Protein AF-A0A7X1FDP1-F1 (afdb_monomer_lite)

Secondary structure (DSSP, 8-state):
---HHHHHHHHT--TT--TTHHHHHHHHHHHHHHHHHHHT-EEE---PPTT--TTTTT-HHHHHTTSPTT--TTEEE--HHHHHHHHHHHHHHHH--S---TTTSTT------SHHHHHGGG-----

pLDDT: mean 89.75, std 10.37, range [52.12, 97.31]

Structure (mmCIF, N/CA/C/O backbone):
data_AF-A0A7X1FDP1-F1
#
_entry.id   AF-A0A7X1FDP1-F1
#
loop_
_atom_site.group_PDB
_atom_site.id
_atom_site.type_symbol
_atom_site.label_atom_id
_atom_site.label_alt_id
_atom_site.label_comp_id
_atom_site.label_asym_id
_atom_site.label_entity_id
_atom_site.label_seq_id
_atom_site.pdbx_PDB_ins_code
_atom_site.Cartn_x
_atom_site.Cartn_y
_atom_site.Cartn_z
_atom_site.occupancy
_atom_site.B_iso_or_equiv
_atom_site.auth_seq_id
_atom_site.auth_comp_id
_atom_site.auth_asym_id
_atom_site.auth_atom_id
_atom_site.pdbx_PDB_model_num
ATOM 1 N N . MET A 1 1 ? -4.110 -4.099 -6.203 1.00 85.19 1 MET A N 1
ATOM 2 C CA . MET A 1 1 ? -4.872 -3.435 -5.130 1.00 85.19 1 MET A CA 1
ATOM 3 C C . MET A 1 1 ? -4.947 -4.391 -3.953 1.00 85.19 1 MET A C 1
ATOM 5 O O . MET A 1 1 ? -5.072 -5.583 -4.207 1.00 85.19 1 MET A O 1
ATOM 9 N N . LEU A 1 2 ? -4.844 -3.893 -2.716 1.00 92.06 2 LEU A N 1
ATOM 10 C CA . LEU A 1 2 ? -4.948 -4.728 -1.513 1.00 92.06 2 LEU A CA 1
ATOM 11 C C . LEU A 1 2 ? -6.289 -5.474 -1.472 1.00 92.06 2 LEU A C 1
ATOM 13 O O . LEU A 1 2 ? -7.331 -4.898 -1.799 1.00 92.06 2 LEU A O 1
ATOM 17 N N . THR A 1 3 ? -6.249 -6.739 -1.070 1.00 94.88 3 THR A N 1
ATOM 18 C CA . THR A 1 3 ? -7.438 -7.582 -0.882 1.00 94.88 3 THR A CA 1
ATOM 19 C C . THR A 1 3 ? -8.032 -7.394 0.516 1.00 94.88 3 THR A C 1
ATOM 21 O O . THR A 1 3 ? -7.352 -6.933 1.435 1.00 94.88 3 THR A O 1
ATOM 24 N N . LEU A 1 4 ? -9.307 -7.763 0.691 1.00 95.69 4 LEU A N 1
ATOM 25 C CA . LEU A 1 4 ? -9.949 -7.755 2.012 1.00 95.69 4 LEU A CA 1
ATOM 26 C C . LEU A 1 4 ? -9.230 -8.680 2.992 1.00 95.69 4 LEU A C 1
ATOM 28 O O . LEU A 1 4 ? -8.998 -8.282 4.124 1.00 95.69 4 LEU A O 1
ATOM 32 N N . GLU A 1 5 ? -8.825 -9.864 2.539 1.00 96.19 5 GLU A N 1
ATOM 33 C CA . GLU A 1 5 ? -8.087 -10.842 3.344 1.00 96.19 5 GLU A CA 1
ATOM 34 C C . GLU A 1 5 ? -6.790 -10.242 3.899 1.00 96.19 5 GLU A C 1
ATOM 36 O O . GLU A 1 5 ? -6.547 -10.307 5.100 1.00 96.19 5 GLU A O 1
ATOM 41 N N . GLN A 1 6 ? -6.000 -9.573 3.051 1.00 95.81 6 GLN A N 1
ATOM 42 C CA . GLN A 1 6 ? -4.768 -8.899 3.475 1.00 95.81 6 GLN A CA 1
ATOM 43 C C . GLN A 1 6 ? -5.037 -7.794 4.500 1.00 95.81 6 GLN A C 1
ATOM 45 O O . GLN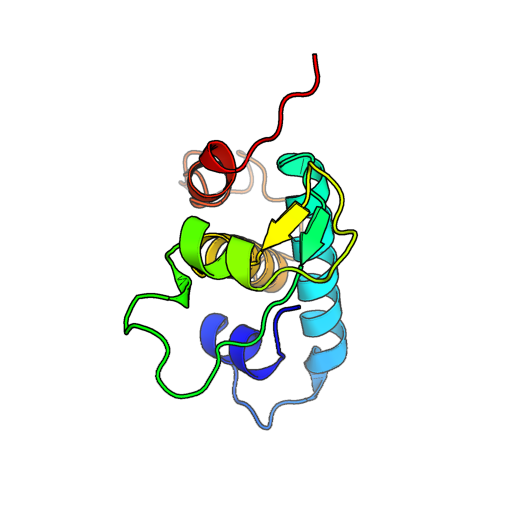 A 1 6 ? -4.318 -7.679 5.492 1.00 95.81 6 GLN A O 1
ATOM 50 N N . ILE A 1 7 ? -6.067 -6.976 4.267 1.00 96.75 7 ILE A N 1
ATOM 51 C CA . ILE A 1 7 ? -6.415 -5.870 5.163 1.00 96.75 7 ILE A CA 1
ATOM 52 C C . ILE A 1 7 ? -6.907 -6.403 6.513 1.00 96.75 7 ILE A C 1
ATOM 54 O O . ILE A 1 7 ? -6.421 -5.959 7.550 1.00 96.75 7 ILE A O 1
ATOM 58 N N . LYS A 1 8 ? -7.834 -7.367 6.513 1.00 97.06 8 LYS A N 1
ATOM 59 C CA . LYS A 1 8 ? -8.385 -7.974 7.732 1.00 97.06 8 LYS A CA 1
ATOM 60 C C . LYS A 1 8 ? -7.305 -8.674 8.543 1.00 97.06 8 LYS A C 1
ATOM 62 O O . LYS A 1 8 ? -7.185 -8.405 9.734 1.00 97.06 8 LYS A O 1
ATOM 67 N N . ALA A 1 9 ? -6.457 -9.471 7.892 1.00 96.69 9 ALA A N 1
ATOM 68 C CA . ALA A 1 9 ? -5.331 -10.124 8.550 1.00 96.69 9 ALA A CA 1
ATOM 69 C C . ALA A 1 9 ? -4.393 -9.106 9.222 1.00 96.69 9 ALA A C 1
ATOM 71 O O . ALA A 1 9 ? -3.986 -9.303 10.365 1.00 96.69 9 ALA A O 1
ATOM 72 N N . HIS A 1 10 ? -4.090 -7.986 8.554 1.00 95.94 10 HIS A N 1
ATOM 73 C CA . HIS A 1 10 ? -3.230 -6.940 9.113 1.00 95.94 10 HIS A CA 1
ATOM 74 C C . HIS A 1 10 ? -3.890 -6.159 10.262 1.00 95.94 10 HIS A C 1
ATOM 76 O O . HIS A 1 10 ? -3.226 -5.798 11.234 1.00 95.94 10 HIS A O 1
ATOM 82 N N . CYS A 1 11 ? -5.198 -5.911 10.173 1.00 94.69 11 CYS A N 1
ATOM 83 C CA . CYS A 1 11 ? -5.972 -5.242 11.219 1.00 94.69 11 CYS A CA 1
ATOM 84 C C . CYS A 1 11 ? -6.382 -6.173 12.373 1.00 94.69 11 CYS A C 1
ATOM 86 O O . CYS A 1 11 ? -6.912 -5.673 13.363 1.00 94.69 11 CYS A O 1
ATOM 88 N N . HIS A 1 12 ? -6.096 -7.477 12.274 1.00 95.00 12 HIS A N 1
ATOM 89 C CA . HIS A 1 12 ? -6.518 -8.509 13.225 1.00 95.00 12 HIS A CA 1
ATOM 90 C C . HIS A 1 12 ? -8.050 -8.620 13.345 1.00 95.00 12 HIS A C 1
ATOM 92 O O . HIS A 1 12 ? -8.600 -8.620 14.443 1.00 95.00 12 HIS A O 1
ATOM 98 N N . LEU A 1 13 ? -8.724 -8.664 12.193 1.00 94.69 13 LEU A N 1
ATOM 99 C CA . LEU A 1 13 ? -10.170 -8.855 12.056 1.00 94.69 13 LEU A CA 1
ATOM 100 C C . LEU A 1 13 ? -10.473 -10.265 11.536 1.00 94.69 13 LEU A C 1
ATOM 102 O O . LEU A 1 13 ? -9.694 -10.816 10.751 1.00 94.69 13 LEU A O 1
ATOM 106 N N . GLU A 1 14 ? -11.622 -10.814 11.923 1.00 94.81 14 GLU A N 1
ATOM 107 C CA . GLU A 1 14 ? -12.076 -12.127 11.458 1.00 94.81 14 GLU A CA 1
ATOM 108 C C . GLU A 1 14 ? -12.541 -12.071 9.994 1.00 94.81 14 GLU A C 1
ATOM 110 O O . GLU A 1 14 ? -13.096 -11.076 9.520 1.00 94.81 14 GLU A O 1
ATOM 115 N N . LEU A 1 15 ? -12.293 -13.139 9.229 1.00 92.88 15 LEU A N 1
ATOM 116 C CA . LEU A 1 15 ? -12.558 -13.139 7.783 1.00 92.88 15 LEU A CA 1
ATOM 117 C C . LEU A 1 15 ? -14.054 -13.148 7.441 1.00 92.88 15 LEU A C 1
ATOM 119 O O . LEU A 1 15 ? -14.437 -12.586 6.411 1.00 92.88 15 LEU A O 1
ATOM 123 N N . ASP A 1 16 ? -14.879 -13.757 8.291 1.00 93.56 16 ASP A N 1
ATOM 124 C CA . ASP A 1 16 ? -16.334 -13.862 8.152 1.00 93.56 16 ASP A CA 1
ATOM 125 C C . ASP A 1 16 ? -17.092 -12.605 8.622 1.00 93.56 16 ASP A C 1
ATOM 127 O O . ASP A 1 16 ? -18.271 -12.443 8.299 1.00 93.56 16 ASP A O 1
ATOM 131 N N . GLU A 1 17 ? -16.422 -11.668 9.299 1.00 93.38 17 GLU A N 1
ATOM 132 C CA . GLU A 1 17 ? -16.983 -10.366 9.670 1.00 93.38 17 GLU A CA 1
ATOM 133 C C . GLU A 1 17 ? -17.096 -9.457 8.438 1.00 93.38 17 GLU A C 1
ATOM 135 O O . GLU A 1 17 ? -16.090 -9.016 7.892 1.00 93.38 17 GLU A O 1
ATOM 140 N N . THR A 1 18 ? -18.311 -9.158 7.974 1.00 95.12 18 THR A N 1
ATOM 141 C CA . THR A 1 18 ? -18.530 -8.440 6.695 1.00 95.12 18 THR A CA 1
ATOM 142 C C . THR A 1 18 ? -19.038 -7.005 6.847 1.00 95.12 18 THR A C 1
ATOM 144 O O . THR A 1 18 ? -19.139 -6.275 5.857 1.00 95.12 18 THR A O 1
ATOM 147 N N . GLU A 1 19 ? -19.334 -6.563 8.072 1.00 95.19 19 GLU A N 1
ATOM 148 C CA . GLU A 1 19 ? -19.973 -5.266 8.342 1.00 95.19 19 GLU A CA 1
ATOM 149 C C . GLU A 1 19 ? -19.138 -4.080 7.834 1.00 95.19 19 GLU A C 1
ATOM 151 O O . GLU A 1 19 ? -19.668 -3.123 7.262 1.00 95.19 19 GLU A O 1
ATOM 156 N N . GLU A 1 20 ? -17.813 -4.168 7.973 1.00 94.44 20 GLU A N 1
ATOM 157 C CA . GLU A 1 20 ? -16.885 -3.101 7.600 1.00 94.44 20 GLU A CA 1
ATOM 158 C C . GLU A 1 20 ? -16.206 -3.299 6.231 1.00 94.44 20 GLU A C 1
ATOM 160 O O . GLU A 1 20 ? -15.410 -2.453 5.815 1.00 94.44 20 GLU A O 1
ATOM 165 N N . ASP A 1 21 ? -16.534 -4.344 5.464 1.00 96.50 21 ASP A N 1
ATOM 166 C CA . ASP A 1 21 ? -15.838 -4.683 4.206 1.00 96.50 21 ASP A CA 1
ATOM 167 C C . ASP A 1 21 ? -15.780 -3.511 3.220 1.00 96.50 21 ASP A C 1
ATOM 169 O O . ASP A 1 21 ? -14.746 -3.195 2.618 1.00 96.50 21 ASP A O 1
ATOM 173 N N . ARG A 1 22 ? -16.905 -2.804 3.069 1.00 96.56 22 ARG A N 1
ATOM 174 C CA . ARG A 1 22 ? -16.997 -1.649 2.169 1.00 96.56 22 ARG A CA 1
ATOM 175 C C . ARG A 1 22 ? -16.057 -0.520 2.591 1.00 96.56 22 ARG A C 1
ATOM 177 O O . ARG A 1 22 ? -15.495 0.162 1.726 1.00 96.56 22 ARG A O 1
ATOM 184 N N . LEU A 1 23 ? -15.917 -0.313 3.896 1.00 95.62 23 LEU A N 1
ATOM 185 C CA . LEU A 1 23 ? -15.056 0.699 4.488 1.00 95.62 23 LEU A CA 1
ATOM 186 C C . LEU A 1 23 ? -13.581 0.302 4.352 1.00 95.62 23 LEU A C 1
ATOM 188 O O . LEU A 1 23 ? -12.783 1.118 3.894 1.00 95.62 23 LEU A O 1
ATOM 192 N N . LEU A 1 24 ? -13.225 -0.946 4.662 1.00 96.62 24 LEU A N 1
ATOM 193 C CA . LEU A 1 24 ? -11.860 -1.462 4.515 1.00 96.62 24 LEU A CA 1
ATOM 194 C C . LEU A 1 24 ? -11.372 -1.344 3.066 1.00 96.62 24 LEU A C 1
ATOM 196 O O . LEU A 1 24 ? -10.283 -0.830 2.806 1.00 96.62 24 LEU A O 1
ATOM 200 N N . LEU A 1 25 ? -12.221 -1.69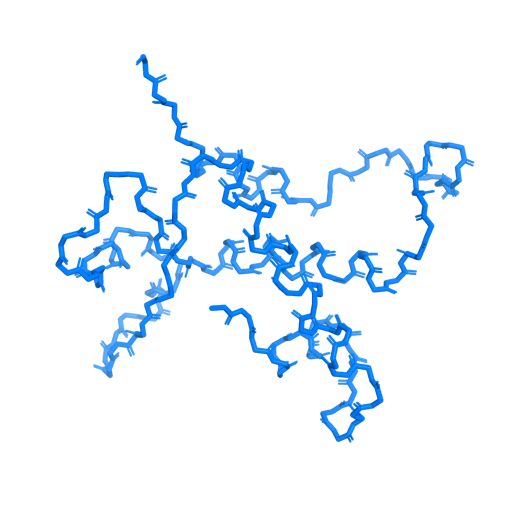5 2.095 1.00 96.62 25 LEU A N 1
ATOM 201 C CA . LEU A 1 25 ? -11.932 -1.483 0.675 1.00 96.62 25 LEU A CA 1
ATOM 202 C C . LEU A 1 25 ? -11.779 0.002 0.314 1.00 96.62 25 LEU A C 1
ATOM 204 O O . LEU A 1 25 ? -11.005 0.346 -0.582 1.00 96.62 25 LEU A O 1
ATOM 208 N N . ALA A 1 26 ? -12.523 0.899 0.968 1.00 97.31 26 ALA A N 1
ATOM 209 C CA . ALA A 1 26 ? -12.373 2.336 0.760 1.00 97.31 26 ALA A CA 1
ATOM 210 C C . ALA A 1 26 ? -11.026 2.844 1.288 1.00 97.31 26 ALA A C 1
ATOM 212 O O . ALA A 1 26 ? -10.363 3.595 0.571 1.00 97.31 26 ALA A O 1
ATOM 213 N N . TYR A 1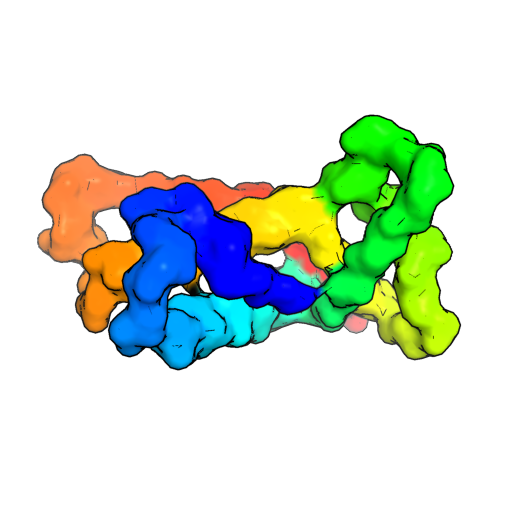 27 ? -10.586 2.381 2.461 1.00 96.94 27 TYR A N 1
ATOM 214 C CA . TYR A 1 27 ? -9.249 2.674 2.971 1.00 96.94 27 TYR A CA 1
ATOM 215 C C . TYR A 1 27 ? -8.157 2.118 2.060 1.00 96.94 27 TYR A C 1
ATOM 217 O O . TYR A 1 27 ? -7.233 2.853 1.727 1.00 96.94 27 TYR A O 1
ATOM 225 N N . GLY A 1 28 ? -8.292 0.886 1.560 1.00 96.81 28 GLY A N 1
ATOM 226 C CA . GLY A 1 28 ? -7.343 0.321 0.595 1.00 96.81 28 GLY A CA 1
ATOM 227 C C . GLY A 1 28 ? -7.208 1.176 -0.674 1.00 96.81 28 GLY A C 1
ATOM 228 O O . GLY A 1 28 ? -6.098 1.453 -1.129 1.00 96.81 28 GLY A O 1
ATOM 229 N N . ARG A 1 29 ? -8.327 1.681 -1.216 1.00 96.94 29 ARG A N 1
ATOM 230 C CA . ARG A 1 29 ? -8.316 2.619 -2.358 1.00 96.94 29 ARG A CA 1
ATOM 231 C C . ARG A 1 29 ? -7.705 3.977 -2.011 1.00 96.94 29 ARG A C 1
ATOM 233 O O . ARG A 1 29 ? -7.031 4.568 -2.852 1.00 96.94 29 ARG A O 1
ATOM 240 N N . ALA A 1 30 ? -7.962 4.495 -0.813 1.00 96.50 30 ALA A N 1
ATOM 241 C CA . ALA A 1 30 ? -7.380 5.754 -0.356 1.00 96.50 30 ALA A CA 1
ATOM 242 C C . ALA A 1 30 ? -5.859 5.632 -0.176 1.00 96.50 30 ALA A C 1
ATOM 244 O O . ALA A 1 30 ? -5.126 6.504 -0.636 1.00 96.50 30 ALA A O 1
ATOM 245 N N . ALA A 1 31 ? -5.389 4.523 0.402 1.00 96.62 31 ALA A N 1
ATOM 246 C CA . ALA A 1 31 ? -3.972 4.233 0.596 1.00 96.62 31 ALA A CA 1
ATOM 247 C C . ALA A 1 31 ? -3.247 4.145 -0.749 1.00 96.62 31 ALA A C 1
ATOM 249 O O . ALA A 1 31 ? -2.223 4.794 -0.930 1.00 96.62 31 ALA A O 1
ATOM 250 N N . TRP A 1 32 ? -3.836 3.446 -1.723 1.00 96.69 32 TRP A N 1
ATOM 251 C CA . TRP A 1 32 ? -3.313 3.377 -3.089 1.00 96.69 32 TRP A CA 1
ATOM 252 C C . TRP A 1 32 ? -3.085 4.763 -3.702 1.00 96.69 32 TRP A C 1
ATOM 254 O O . TRP A 1 32 ? -1.989 5.074 -4.160 1.00 96.69 32 TRP A O 1
ATOM 264 N N . ARG A 1 33 ? -4.111 5.624 -3.672 1.00 96.38 33 ARG A N 1
ATOM 265 C CA . ARG A 1 33 ? -4.028 6.984 -4.232 1.00 96.38 33 ARG A CA 1
ATOM 266 C C . ARG A 1 33 ? -3.004 7.846 -3.506 1.00 96.38 33 ARG A C 1
ATOM 268 O O . ARG A 1 33 ? -2.327 8.653 -4.143 1.00 96.38 33 ARG A O 1
ATOM 275 N N . LEU A 1 34 ? -2.907 7.693 -2.186 1.00 95.19 34 LEU A N 1
ATOM 276 C CA . LEU A 1 34 ? -1.927 8.414 -1.386 1.00 95.19 34 LEU A CA 1
ATOM 277 C C . LEU A 1 34 ? -0.513 8.017 -1.805 1.00 95.19 34 LEU A C 1
ATOM 279 O O . LEU A 1 34 ? 0.291 8.908 -2.051 1.00 95.19 34 LEU A O 1
ATOM 283 N N . VAL A 1 35 ? -0.236 6.720 -1.959 1.00 95.75 35 VAL A N 1
ATOM 284 C CA . VAL A 1 35 ? 1.069 6.229 -2.422 1.00 95.75 35 VAL A CA 1
ATOM 285 C C . VAL A 1 35 ? 1.402 6.737 -3.824 1.00 95.75 35 VAL A C 1
ATOM 287 O O . VAL A 1 35 ? 2.510 7.224 -4.040 1.00 95.75 35 VAL A O 1
ATOM 290 N N . GLU A 1 36 ? 0.463 6.679 -4.773 1.00 95.56 36 GLU A N 1
ATOM 291 C CA . GLU A 1 36 ? 0.681 7.225 -6.124 1.00 95.56 36 GLU A CA 1
ATOM 292 C C . GLU A 1 36 ? 1.039 8.717 -6.074 1.00 95.56 36 GLU A C 1
ATOM 294 O O . GLU A 1 36 ? 1.986 9.164 -6.719 1.00 95.56 36 GLU A O 1
ATOM 299 N N . THR A 1 37 ? 0.323 9.483 -5.249 1.00 94.50 37 THR A N 1
ATOM 300 C CA . THR A 1 37 ? 0.535 10.930 -5.110 1.00 94.50 37 THR A CA 1
ATOM 301 C C . THR A 1 37 ? 1.850 11.252 -4.398 1.00 94.50 37 THR A C 1
ATOM 303 O O . THR A 1 37 ? 2.565 12.158 -4.816 1.00 94.50 37 THR A O 1
ATOM 306 N N . SER A 1 38 ? 2.192 10.524 -3.332 1.00 93.25 38 SER A N 1
ATOM 307 C CA . SER A 1 38 ? 3.387 10.788 -2.521 1.00 93.25 38 SER A CA 1
ATOM 308 C C . SER A 1 38 ? 4.683 10.370 -3.214 1.00 93.25 38 SER A C 1
ATOM 310 O O . SER A 1 38 ? 5.727 10.979 -2.981 1.00 93.25 38 SER A O 1
ATOM 312 N N . THR A 1 39 ? 4.620 9.349 -4.070 1.00 94.75 39 THR A N 1
ATOM 313 C CA . THR A 1 39 ? 5.769 8.867 -4.846 1.00 94.75 39 THR A CA 1
ATOM 314 C C . THR A 1 39 ? 5.851 9.491 -6.237 1.00 94.75 39 THR A C 1
ATOM 316 O O . THR A 1 39 ? 6.906 9.418 -6.855 1.00 94.75 39 THR A O 1
ATOM 319 N N . GLY A 1 40 ? 4.776 10.089 -6.760 1.00 95.19 40 GLY A N 1
ATOM 320 C CA . GLY A 1 40 ? 4.718 10.554 -8.152 1.00 95.19 40 GLY A CA 1
ATOM 321 C C . GLY A 1 40 ? 4.682 9.411 -9.179 1.00 95.19 40 GLY A C 1
ATOM 322 O O . GLY A 1 40 ? 4.942 9.619 -10.368 1.00 95.19 40 GLY A O 1
ATOM 323 N N . ARG A 1 41 ? 4.383 8.187 -8.732 1.00 95.56 41 ARG A N 1
ATOM 324 C CA . ARG A 1 41 ? 4.382 6.965 -9.542 1.00 95.56 41 ARG A CA 1
ATOM 325 C C . ARG A 1 41 ? 2.964 6.515 -9.877 1.00 95.56 41 ARG A C 1
ATOM 327 O O . ARG A 1 41 ? 2.016 6.784 -9.146 1.00 95.56 41 ARG A O 1
ATOM 334 N N . ARG A 1 42 ? 2.833 5.760 -10.966 1.00 95.69 42 ARG A N 1
ATOM 335 C CA . ARG A 1 42 ? 1.616 5.016 -11.314 1.00 95.69 42 ARG A CA 1
ATOM 336 C C . ARG A 1 42 ? 1.768 3.582 -10.813 1.00 95.69 42 ARG A C 1
ATOM 338 O O . ARG A 1 42 ? 2.665 2.882 -11.282 1.00 95.69 42 ARG A O 1
ATOM 345 N N . LEU A 1 43 ? 0.925 3.141 -9.884 1.00 95.75 43 LEU A N 1
ATOM 346 C CA . LEU A 1 43 ? 1.041 1.796 -9.321 1.00 95.75 43 LEU A CA 1
ATOM 347 C C . LEU A 1 43 ? 0.453 0.737 -10.262 1.00 95.75 43 LEU A C 1
ATOM 349 O O . LEU A 1 43 ? -0.595 0.941 -10.877 1.00 95.75 43 LEU A O 1
ATOM 353 N N . PHE A 1 44 ? 1.098 -0.427 -10.326 1.00 95.62 44 PHE A N 1
ATOM 354 C CA . PHE A 1 44 ? 0.635 -1.583 -11.093 1.00 95.62 44 PHE A CA 1
ATOM 355 C C . PHE A 1 44 ? 0.646 -2.843 -10.237 1.00 95.62 44 PHE A C 1
ATOM 357 O O . PHE A 1 44 ? 1.672 -3.228 -9.680 1.00 95.62 44 PHE A O 1
ATOM 364 N N . GLN A 1 45 ? -0.501 -3.517 -10.156 1.00 92.88 45 GLN A N 1
ATOM 365 C CA .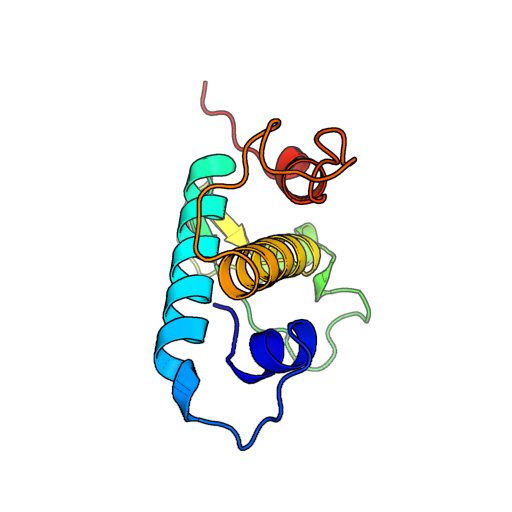 GLN A 1 45 ? -0.546 -4.852 -9.574 1.00 92.88 45 GLN A CA 1
ATOM 366 C C . GLN A 1 45 ? -0.003 -5.847 -10.598 1.00 92.88 45 GLN A C 1
ATOM 368 O O . GLN A 1 45 ? -0.558 -5.959 -11.690 1.00 92.88 45 GLN A O 1
ATOM 373 N N . VAL A 1 46 ? 1.040 -6.579 -10.224 1.00 92.06 46 VAL A N 1
ATOM 374 C CA . VAL A 1 46 ? 1.574 -7.693 -11.011 1.00 92.06 46 VAL A CA 1
ATOM 375 C C . VAL A 1 46 ? 1.256 -9.011 -10.311 1.00 92.06 46 VAL A C 1
ATOM 377 O O . VAL A 1 46 ? 1.114 -9.057 -9.087 1.00 92.06 46 VAL A O 1
ATOM 380 N N . VAL A 1 47 ? 1.087 -10.072 -11.095 1.00 90.50 47 VAL A N 1
ATOM 381 C CA . VAL A 1 47 ? 0.854 -11.429 -10.591 1.00 90.50 47 VAL A CA 1
ATOM 382 C C . VAL A 1 47 ? 2.151 -12.205 -10.748 1.00 90.50 47 VAL A C 1
ATOM 384 O O . VAL A 1 47 ? 2.726 -12.225 -11.836 1.00 90.50 47 VAL A O 1
ATOM 387 N N . LEU A 1 48 ? 2.616 -12.822 -9.664 1.00 90.06 48 LEU A N 1
ATOM 388 C CA . LEU A 1 48 ? 3.813 -13.653 -9.696 1.00 90.06 48 LEU A CA 1
ATOM 389 C C . LEU A 1 48 ? 3.521 -14.958 -10.458 1.00 90.06 48 LEU A C 1
ATOM 391 O O . LEU A 1 48 ? 2.528 -15.621 -10.148 1.00 90.06 48 LEU A O 1
ATOM 395 N N . PRO A 1 49 ? 4.350 -15.335 -11.447 1.00 92.31 49 PRO A N 1
ATOM 396 C CA . PRO A 1 49 ? 4.201 -16.604 -12.145 1.00 92.31 49 PRO A CA 1
ATOM 397 C C . PRO A 1 49 ? 4.597 -17.787 -11.251 1.00 92.31 49 PRO A C 1
ATOM 399 O O . PRO A 1 49 ? 5.349 -17.648 -10.283 1.00 92.31 49 PRO A O 1
ATOM 402 N N . GLU A 1 50 ? 4.122 -18.979 -11.608 1.00 89.94 50 GLU A N 1
ATOM 403 C CA . GLU A 1 50 ? 4.545 -20.218 -10.958 1.00 89.94 50 GLU A CA 1
ATOM 404 C C . GLU A 1 50 ? 6.060 -20.427 -11.148 1.00 89.94 50 GLU A C 1
ATOM 406 O O . GLU A 1 50 ? 6.584 -20.287 -12.254 1.00 89.94 50 GLU A O 1
ATOM 411 N N . GLY A 1 51 ? 6.778 -20.714 -10.059 1.00 90.81 51 GLY A N 1
ATOM 412 C CA . GLY A 1 51 ? 8.242 -20.824 -10.067 1.00 90.81 51 GLY A CA 1
ATOM 413 C C . GLY A 1 51 ? 8.996 -19.495 -9.938 1.00 90.81 51 GLY A C 1
ATOM 414 O O . GLY A 1 51 ? 10.213 -19.473 -10.131 1.00 90.81 51 GLY A O 1
ATOM 415 N N . ALA A 1 52 ? 8.312 -18.394 -9.605 1.00 90.88 52 ALA A N 1
ATOM 416 C CA . ALA A 1 52 ? 8.980 -17.147 -9.246 1.00 90.88 52 ALA A CA 1
ATOM 417 C C . ALA A 1 52 ? 9.981 -17.354 -8.084 1.00 90.88 52 ALA A C 1
ATOM 419 O O . ALA A 1 52 ? 9.748 -18.188 -7.202 1.00 90.88 52 ALA A O 1
ATOM 420 N N . PRO A 1 53 ? 11.094 -16.598 -8.054 1.00 91.44 53 PRO A N 1
ATOM 421 C CA . PRO A 1 53 ? 12.029 -16.618 -6.934 1.00 91.44 53 PRO A CA 1
ATOM 422 C C . PRO A 1 53 ? 11.334 -16.358 -5.592 1.00 91.44 53 PRO A C 1
ATOM 424 O O . PRO A 1 53 ? 10.373 -15.597 -5.524 1.00 91.44 53 PRO A O 1
ATOM 427 N N . VAL A 1 54 ? 11.876 -16.912 -4.504 1.00 88.44 54 VAL A N 1
ATOM 428 C CA . VAL A 1 54 ? 11.308 -16.762 -3.146 1.00 88.44 54 VAL A CA 1
ATOM 429 C C . VAL A 1 54 ? 11.112 -15.291 -2.748 1.00 88.44 54 VAL A C 1
ATOM 431 O O . VAL A 1 54 ? 10.120 -14.965 -2.112 1.00 88.44 54 VAL A O 1
ATOM 434 N N . ASN A 1 55 ? 12.010 -14.398 -3.179 1.00 89.50 55 ASN A N 1
ATOM 435 C CA . ASN A 1 55 ? 11.970 -12.967 -2.850 1.00 89.50 55 ASN A CA 1
ATOM 436 C C . ASN A 1 55 ? 11.390 -12.097 -3.979 1.00 89.50 55 ASN A C 1
ATOM 438 O O . ASN A 1 55 ? 11.597 -10.886 -3.995 1.00 89.50 55 ASN A O 1
ATOM 442 N N . ALA A 1 56 ? 10.693 -12.698 -4.946 1.00 89.50 56 ALA A N 1
ATOM 443 C CA . ALA A 1 56 ? 10.189 -11.982 -6.114 1.00 89.50 56 ALA A CA 1
ATOM 444 C C . ALA A 1 56 ? 9.247 -10.822 -5.757 1.00 89.50 56 ALA A C 1
ATOM 446 O O . ALA A 1 56 ? 9.223 -9.833 -6.479 1.00 89.50 56 ALA A O 1
ATOM 447 N N . GLY A 1 57 ? 8.491 -10.917 -4.657 1.00 86.69 57 GLY A N 1
ATOM 448 C CA . GLY A 1 57 ? 7.586 -9.853 -4.206 1.00 86.69 57 GLY A CA 1
ATOM 449 C C . GLY A 1 57 ? 8.294 -8.605 -3.660 1.00 86.69 57 GLY A C 1
ATOM 450 O O . GLY A 1 57 ? 7.738 -7.507 -3.728 1.00 86.69 57 GLY A O 1
ATOM 451 N N . ALA A 1 58 ? 9.526 -8.745 -3.169 1.00 89.44 58 ALA A N 1
ATOM 452 C CA . ALA A 1 58 ? 10.348 -7.632 -2.691 1.00 89.44 58 ALA A CA 1
ATOM 453 C C . ALA A 1 58 ? 11.297 -7.078 -3.775 1.00 89.44 58 ALA A C 1
ATOM 455 O O . ALA A 1 58 ? 11.770 -5.949 -3.672 1.00 89.44 58 ALA A O 1
ATOM 456 N N . ASP A 1 59 ? 11.579 -7.850 -4.827 1.00 91.69 59 ASP A N 1
ATOM 457 C CA . ASP A 1 59 ? 12.495 -7.456 -5.900 1.00 91.69 59 ASP A CA 1
ATOM 458 C C . ASP A 1 59 ? 11.800 -6.571 -6.952 1.00 91.69 59 ASP A C 1
ATOM 460 O O . ASP A 1 59 ? 11.161 -7.051 -7.892 1.00 91.69 59 ASP A O 1
ATOM 464 N N . GLU A 1 60 ? 11.951 -5.248 -6.823 1.00 90.31 60 GLU A N 1
ATOM 465 C CA . GLU A 1 60 ? 11.395 -4.283 -7.781 1.00 90.31 60 GLU A CA 1
ATOM 466 C C . GLU A 1 60 ? 11.885 -4.527 -9.219 1.00 90.31 60 GLU A C 1
ATOM 468 O O . GLU A 1 60 ? 11.113 -4.361 -10.165 1.00 90.31 60 GLU A O 1
ATOM 473 N N . VAL A 1 61 ? 13.146 -4.928 -9.411 1.00 91.12 61 VAL A N 1
ATOM 474 C CA . VAL A 1 61 ? 13.727 -5.134 -10.748 1.00 91.12 61 VAL A CA 1
ATOM 475 C C . VAL A 1 61 ? 13.050 -6.316 -11.429 1.00 91.12 61 VAL A C 1
ATOM 477 O O . VAL A 1 61 ? 12.649 -6.211 -12.591 1.00 91.12 61 VAL A O 1
ATOM 480 N N . TYR A 1 62 ? 12.862 -7.410 -10.693 1.00 93.12 62 TYR A N 1
ATOM 481 C CA . TYR A 1 62 ? 12.112 -8.562 -11.177 1.00 93.12 62 TYR A CA 1
ATOM 482 C C . TYR A 1 62 ? 10.665 -8.182 -11.521 1.00 93.12 62 TYR A C 1
ATOM 484 O O . TYR A 1 62 ? 10.1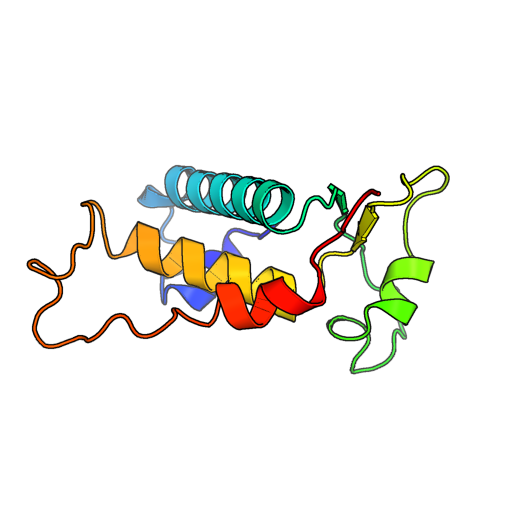95 -8.447 -12.630 1.00 93.12 62 TYR A O 1
ATOM 492 N N . LEU A 1 63 ? 9.970 -7.497 -10.608 1.00 93.56 63 LEU A N 1
ATOM 493 C CA . LEU A 1 63 ? 8.567 -7.118 -10.793 1.00 93.56 63 LEU A CA 1
ATOM 494 C C . LEU A 1 63 ? 8.364 -6.128 -11.946 1.00 93.56 63 LEU A C 1
ATOM 496 O O . LEU A 1 63 ? 7.330 -6.164 -12.615 1.00 93.56 63 LEU A O 1
ATOM 500 N N . ARG A 1 64 ? 9.350 -5.268 -12.229 1.00 92.00 64 ARG A N 1
ATOM 501 C CA . ARG A 1 64 ? 9.332 -4.377 -13.399 1.00 92.00 64 ARG A CA 1
ATOM 502 C C . ARG A 1 64 ? 9.306 -5.152 -14.712 1.00 92.00 64 ARG A C 1
ATOM 504 O O . ARG A 1 64 ? 8.660 -4.701 -15.655 1.00 92.00 64 ARG A O 1
ATOM 511 N N . GLY A 1 65 ? 9.940 -6.322 -14.762 1.00 92.50 65 GLY A N 1
ATOM 512 C CA . GLY A 1 65 ? 9.878 -7.228 -15.911 1.00 92.50 65 GLY A CA 1
ATOM 513 C C . GLY A 1 65 ? 8.483 -7.809 -16.171 1.00 92.50 65 GLY A C 1
ATOM 514 O O . GLY A 1 65 ? 8.225 -8.290 -17.271 1.00 92.50 65 GLY A O 1
ATOM 515 N N . LEU A 1 66 ? 7.577 -7.737 -15.191 1.00 94.00 66 LEU A N 1
ATOM 516 C CA . LEU A 1 66 ? 6.197 -8.227 -15.281 1.00 94.00 66 LEU A CA 1
ATOM 517 C C . LEU A 1 66 ? 5.178 -7.119 -15.594 1.00 94.00 66 LEU A C 1
ATOM 519 O O . LEU A 1 66 ? 3.971 -7.373 -15.602 1.00 94.00 66 LEU A O 1
ATOM 523 N N . LEU A 1 67 ? 5.631 -5.881 -15.819 1.00 94.31 67 LEU A N 1
ATOM 524 C CA . LEU A 1 67 ? 4.743 -4.772 -16.161 1.00 94.31 67 LEU A CA 1
ATOM 525 C C . LEU A 1 67 ? 4.069 -4.990 -17.527 1.00 94.31 67 LEU A C 1
ATOM 527 O O . LEU A 1 67 ? 4.665 -5.573 -18.436 1.00 94.31 67 LEU A O 1
ATOM 531 N N . PRO A 1 68 ? 2.831 -4.494 -17.708 1.00 92.50 68 PRO A N 1
ATOM 532 C CA . PRO A 1 68 ? 2.142 -4.599 -18.986 1.00 92.50 68 PRO A CA 1
ATOM 533 C C . PRO A 1 68 ? 2.879 -3.822 -20.092 1.00 92.50 68 PRO A C 1
ATOM 535 O O . PRO A 1 68 ? 3.498 -2.786 -19.816 1.00 92.50 68 PRO A O 1
ATOM 538 N N . PRO A 1 69 ? 2.778 -4.263 -21.360 1.00 91.75 69 PRO A N 1
ATOM 539 C CA . PRO A 1 69 ? 3.357 -3.526 -22.477 1.00 91.75 69 PRO A CA 1
ATOM 540 C C . PRO A 1 69 ? 2.727 -2.129 -22.567 1.00 91.75 69 PRO A C 1
ATOM 542 O O . PRO A 1 69 ? 1.508 -1.983 -22.498 1.00 91.75 69 PRO A O 1
ATOM 545 N N . GLY A 1 70 ? 3.561 -1.097 -22.714 1.00 91.81 70 GLY A N 1
ATOM 546 C CA . GLY A 1 70 ? 3.110 0.300 -22.747 1.00 91.81 70 GLY A CA 1
ATOM 547 C C . GLY A 1 70 ? 2.903 0.943 -21.371 1.00 91.81 70 GLY A C 1
ATOM 548 O O . GLY A 1 70 ? 2.282 2.003 -21.289 1.00 91.81 70 GLY A O 1
ATOM 549 N N . ALA A 1 71 ? 3.407 0.334 -20.292 1.00 93.25 71 ALA A N 1
ATOM 550 C CA . ALA A 1 71 ? 3.462 0.991 -18.991 1.00 93.25 71 ALA A CA 1
ATOM 551 C C . ALA A 1 71 ? 4.242 2.327 -19.080 1.00 93.25 71 ALA A C 1
ATOM 553 O O . ALA A 1 71 ? 5.272 2.387 -19.756 1.00 93.25 71 ALA A O 1
ATOM 554 N N . PRO A 1 72 ? 3.766 3.400 -18.420 1.00 93.38 72 PRO A N 1
ATOM 555 C CA . PRO A 1 72 ? 4.440 4.696 -18.431 1.00 93.38 72 PRO A CA 1
ATOM 556 C C . PRO A 1 72 ? 5.796 4.628 -17.715 1.00 93.38 72 PRO A C 1
ATOM 558 O O . PRO A 1 72 ? 6.029 3.748 -16.890 1.00 93.38 72 PRO A O 1
ATOM 561 N N . GLU A 1 73 ? 6.677 5.597 -17.961 1.00 91.75 73 GLU A N 1
ATOM 562 C CA . GLU A 1 73 ? 8.016 5.634 -17.345 1.00 91.75 73 GLU A CA 1
ATOM 563 C C . GLU A 1 73 ? 7.965 5.686 -15.811 1.00 91.75 73 GLU A C 1
ATOM 565 O O . GLU A 1 73 ? 8.758 5.048 -15.116 1.00 91.75 73 GLU A O 1
ATOM 570 N N . ASN A 1 74 ? 6.967 6.383 -15.263 1.00 93.94 74 ASN A N 1
ATOM 571 C CA . ASN A 1 74 ? 6.737 6.451 -13.826 1.00 93.94 74 ASN A CA 1
ATOM 572 C C . ASN A 1 74 ? 5.950 5.243 -13.281 1.00 93.94 74 ASN A C 1
ATOM 574 O O . ASN A 1 74 ? 5.442 5.312 -12.161 1.00 93.94 74 ASN A O 1
ATOM 578 N N . ALA A 1 75 ? 5.832 4.142 -14.028 1.00 95.12 75 ALA A N 1
ATOM 579 C CA . ALA A 1 75 ? 5.232 2.914 -13.528 1.00 95.12 75 ALA A CA 1
ATOM 580 C C . ALA A 1 75 ? 6.054 2.331 -12.371 1.00 95.12 75 ALA A C 1
ATOM 582 O O . ALA A 1 75 ? 7.289 2.245 -12.419 1.00 95.12 75 ALA A O 1
ATOM 583 N N . LEU A 1 76 ? 5.341 1.906 -11.334 1.00 95.62 76 LEU A N 1
ATOM 584 C CA . LEU A 1 76 ? 5.880 1.218 -10.173 1.00 95.62 76 LEU A CA 1
ATOM 585 C C . LEU A 1 76 ? 5.055 -0.054 -9.936 1.00 95.62 76 LEU A C 1
ATOM 587 O O . LEU A 1 76 ? 3.857 0.054 -9.657 1.00 95.62 76 LEU A O 1
ATOM 591 N N . PRO A 1 77 ? 5.641 -1.257 -10.062 1.00 95.81 77 PRO A N 1
ATOM 592 C CA . PRO A 1 77 ? 4.965 -2.456 -9.596 1.00 95.81 77 PRO A CA 1
ATOM 593 C C . PRO A 1 77 ? 4.754 -2.377 -8.081 1.00 95.81 77 PRO A C 1
ATOM 595 O O . PRO A 1 77 ? 5.593 -1.862 -7.346 1.00 95.81 77 PRO A O 1
ATOM 598 N N . VAL A 1 78 ? 3.622 -2.887 -7.610 1.00 95.44 78 VAL A N 1
ATOM 599 C CA . VAL A 1 78 ? 3.320 -2.962 -6.180 1.00 95.44 78 VAL A CA 1
ATOM 600 C C . VAL A 1 78 ? 4.207 -4.034 -5.547 1.00 95.44 78 VAL A C 1
ATOM 602 O O . VAL A 1 78 ? 3.912 -5.222 -5.658 1.00 95.44 78 VAL A O 1
ATOM 605 N N . THR A 1 79 ? 5.293 -3.597 -4.912 1.00 95.38 79 THR A N 1
ATOM 606 C CA . THR A 1 79 ? 6.200 -4.448 -4.132 1.00 95.38 79 THR A CA 1
ATOM 607 C C . THR A 1 79 ? 5.596 -4.789 -2.765 1.00 95.38 79 THR A C 1
ATOM 609 O O . THR A 1 79 ? 4.580 -4.214 -2.344 1.00 95.38 79 THR A O 1
ATOM 612 N N . GLU A 1 80 ? 6.215 -5.724 -2.048 1.00 93.88 80 GLU A N 1
ATOM 613 C CA . GLU A 1 80 ? 5.865 -6.048 -0.661 1.00 93.88 80 GLU A CA 1
ATOM 614 C C . GLU A 1 80 ? 5.979 -4.828 0.264 1.00 93.88 80 GLU A C 1
ATOM 616 O O . GLU A 1 80 ? 5.054 -4.574 1.035 1.00 93.88 80 GLU A O 1
ATOM 621 N N . ASP A 1 81 ? 7.022 -4.005 0.121 1.00 94.00 81 ASP A N 1
ATOM 622 C CA . ASP A 1 81 ? 7.208 -2.787 0.925 1.00 94.00 81 ASP A CA 1
ATOM 623 C C . ASP A 1 81 ? 6.114 -1.749 0.658 1.00 94.00 81 ASP A C 1
ATOM 625 O O . ASP A 1 81 ? 5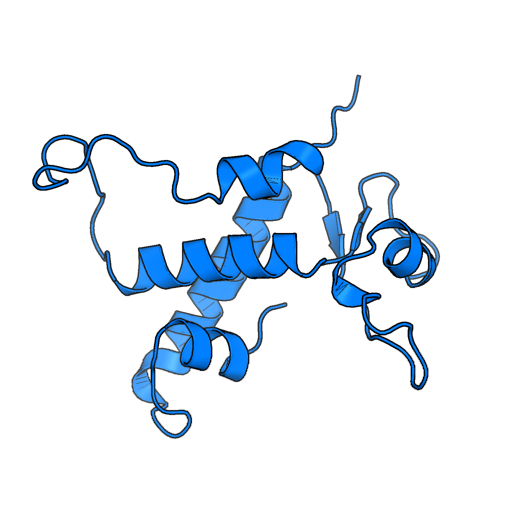.567 -1.141 1.581 1.00 94.00 81 ASP A O 1
ATOM 629 N N . VAL A 1 82 ? 5.754 -1.563 -0.617 1.00 95.44 82 VAL A N 1
ATOM 630 C CA . VAL A 1 82 ? 4.673 -0.656 -1.023 1.00 95.44 82 VAL A CA 1
ATOM 631 C C . VAL A 1 82 ? 3.329 -1.165 -0.496 1.00 95.44 82 VAL A C 1
ATOM 633 O O . VAL A 1 82 ? 2.506 -0.383 -0.011 1.00 95.44 82 VAL A O 1
ATOM 636 N N . SER A 1 83 ? 3.112 -2.481 -0.536 1.00 95.69 83 SER A N 1
ATOM 637 C CA . SER A 1 83 ? 1.932 -3.119 0.055 1.00 95.69 83 SER A CA 1
ATOM 638 C C . SER A 1 83 ? 1.882 -2.915 1.566 1.00 95.69 83 SER A C 1
ATOM 640 O O . SER A 1 83 ? 0.835 -2.544 2.096 1.00 95.69 83 SER A O 1
ATOM 642 N N . LEU A 1 84 ? 3.011 -3.087 2.253 1.00 95.56 84 LEU A N 1
ATOM 643 C CA . LEU A 1 84 ? 3.142 -2.879 3.690 1.00 95.56 84 LEU A CA 1
ATOM 644 C C . LEU A 1 84 ? 2.866 -1.421 4.075 1.00 95.56 84 LEU A C 1
ATOM 646 O O . LEU A 1 84 ? 2.105 -1.172 5.008 1.00 95.56 84 LEU A O 1
ATOM 650 N N . ALA A 1 85 ? 3.402 -0.454 3.328 1.00 95.75 85 ALA A N 1
ATOM 651 C CA . ALA A 1 85 ? 3.124 0.963 3.544 1.00 95.75 85 ALA A CA 1
ATOM 652 C C . ALA A 1 85 ? 1.621 1.273 3.425 1.00 95.75 85 ALA A C 1
ATOM 654 O O . ALA A 1 85 ? 1.062 1.988 4.260 1.00 95.75 85 ALA A O 1
ATOM 655 N N . MET A 1 86 ? 0.937 0.693 2.430 1.00 96.44 86 MET A N 1
ATOM 656 C CA . MET A 1 86 ? -0.517 0.825 2.304 1.00 96.44 86 MET A CA 1
ATOM 657 C C . MET A 1 86 ? -1.263 0.172 3.474 1.00 96.44 86 MET A C 1
ATOM 659 O O . MET A 1 86 ? -2.221 0.755 3.975 1.00 96.44 86 MET A O 1
ATOM 663 N N . LEU A 1 87 ? -0.834 -1.004 3.936 1.00 96.75 87 LEU A N 1
ATOM 664 C CA . LEU A 1 87 ? -1.449 -1.691 5.076 1.00 96.75 87 LEU A CA 1
ATOM 665 C C . LEU A 1 87 ? -1.314 -0.886 6.376 1.00 96.75 87 LEU A C 1
ATOM 667 O O . LEU A 1 87 ? -2.299 -0.741 7.101 1.00 96.75 87 LEU A O 1
ATOM 671 N N . LEU A 1 88 ? -0.150 -0.277 6.619 1.00 95.38 88 LEU A N 1
ATOM 672 C CA . LEU A 1 88 ? 0.080 0.601 7.770 1.00 95.38 88 LEU A CA 1
ATOM 673 C C . LEU A 1 88 ? -0.847 1.825 7.748 1.00 95.38 88 LEU A C 1
ATOM 675 O O . LEU A 1 88 ? -1.423 2.179 8.779 1.00 95.38 88 LEU A O 1
ATOM 679 N N . LEU A 1 89 ? -1.052 2.439 6.575 1.00 94.44 89 LEU A N 1
ATOM 680 C CA . LEU A 1 89 ? -2.025 3.525 6.399 1.00 94.44 89 LEU A CA 1
ATOM 681 C C . LEU A 1 89 ? -3.453 3.067 6.708 1.00 94.44 89 LEU A C 1
ATOM 683 O O . LEU A 1 89 ? -4.171 3.740 7.447 1.00 94.44 89 LEU A O 1
ATOM 687 N N . VAL A 1 90 ? -3.858 1.913 6.170 1.00 95.62 90 VAL A N 1
ATOM 688 C CA . VAL A 1 90 ? -5.199 1.358 6.387 1.00 95.62 90 VAL A CA 1
ATOM 689 C C . VAL A 1 90 ? -5.439 1.073 7.869 1.00 95.62 90 VAL A C 1
ATOM 691 O O . VAL A 1 90 ? -6.453 1.515 8.405 1.00 95.62 90 VAL A O 1
ATOM 694 N N . ALA A 1 91 ? -4.502 0.412 8.553 1.00 94.19 91 ALA A N 1
ATOM 695 C CA . ALA A 1 91 ? -4.605 0.148 9.987 1.00 94.19 91 ALA A CA 1
ATOM 696 C C . ALA A 1 91 ? -4.670 1.442 10.807 1.00 94.19 91 ALA A C 1
ATOM 698 O O . ALA A 1 91 ? -5.431 1.534 11.772 1.00 94.19 91 ALA A O 1
ATOM 699 N N . HIS A 1 92 ? -3.902 2.462 10.416 1.00 92.31 92 HIS A N 1
ATOM 700 C CA . HIS A 1 92 ? -3.931 3.754 11.084 1.00 92.31 92 HIS A CA 1
ATOM 701 C C . HIS A 1 92 ? -5.297 4.439 10.953 1.00 92.31 92 HIS A C 1
ATOM 703 O O . HIS A 1 92 ? -5.854 4.857 11.967 1.00 92.31 92 HIS A O 1
ATOM 709 N N . TRP A 1 93 ? -5.868 4.518 9.749 1.00 93.38 93 TRP A N 1
ATOM 710 C CA . TRP A 1 93 ? -7.179 5.147 9.537 1.00 93.38 93 TRP A CA 1
ATOM 711 C C . TRP A 1 93 ? -8.348 4.337 10.090 1.00 93.38 93 TRP A C 1
ATOM 713 O O . TRP A 1 93 ? -9.365 4.910 10.474 1.00 93.38 93 TRP A O 1
ATOM 723 N N . HIS A 1 94 ? -8.221 3.012 10.135 1.00 94.06 94 HIS A N 1
ATOM 724 C CA . HIS A 1 94 ? -9.228 2.150 10.747 1.00 94.06 94 HIS A CA 1
ATOM 725 C C . HIS A 1 94 ? -9.327 2.399 12.256 1.00 94.06 94 HIS A C 1
ATOM 727 O O . HIS A 1 94 ? -10.425 2.629 12.769 1.00 94.06 94 HIS A O 1
ATOM 733 N N . ARG A 1 95 ? -8.175 2.455 12.942 1.00 91.19 95 ARG A N 1
ATOM 734 C CA . ARG A 1 95 ? -8.091 2.714 14.389 1.00 91.19 95 ARG A CA 1
ATOM 735 C C . ARG A 1 95 ? -8.391 4.162 14.770 1.00 91.19 95 ARG A C 1
ATOM 737 O O . ARG A 1 95 ? -8.906 4.402 15.856 1.00 91.19 95 ARG A O 1
ATOM 744 N N . ASN A 1 96 ? -8.068 5.123 13.904 1.00 89.75 96 ASN A N 1
ATOM 745 C CA . ASN A 1 96 ? -8.205 6.550 14.190 1.00 89.75 96 ASN A CA 1
ATOM 746 C C . ASN A 1 96 ? -9.218 7.188 13.235 1.00 89.75 96 ASN A C 1
ATOM 748 O O . ASN A 1 96 ? -8.928 7.423 12.063 1.00 89.75 96 ASN A O 1
ATOM 752 N N . ARG A 1 97 ? -10.413 7.494 13.752 1.00 86.62 97 ARG A N 1
ATOM 753 C CA . ARG A 1 97 ? -11.495 8.153 12.993 1.00 86.62 97 ARG A CA 1
ATOM 754 C C . ARG A 1 97 ? -11.440 9.680 13.046 1.00 86.62 97 ARG A C 1
ATOM 756 O O . ARG A 1 97 ? -12.224 10.344 12.376 1.00 86.62 97 ARG A O 1
ATOM 763 N N . GLU A 1 98 ? -10.508 10.222 13.819 1.00 84.38 98 GLU A N 1
ATOM 764 C CA . GLU A 1 98 ? -10.293 11.651 14.010 1.00 84.38 98 GLU A CA 1
ATOM 765 C C . GLU A 1 98 ? -8.854 12.024 13.656 1.00 84.38 98 GLU A C 1
ATOM 767 O O . GLU A 1 98 ? -7.964 11.171 13.585 1.00 84.38 98 GLU A O 1
ATOM 772 N N . ALA A 1 99 ? -8.621 13.315 13.424 1.00 80.38 99 ALA A N 1
ATOM 773 C CA . ALA A 1 99 ? -7.280 13.812 13.168 1.00 80.38 99 ALA A CA 1
ATOM 774 C C . ALA A 1 99 ? -6.383 13.583 14.396 1.00 80.38 99 ALA A C 1
ATOM 776 O O . ALA A 1 99 ? -6.664 14.064 15.495 1.00 80.38 99 ALA A O 1
ATOM 777 N N . VAL A 1 100 ? -5.270 12.881 14.189 1.00 75.44 100 VAL A N 1
ATOM 778 C CA . VAL A 1 100 ? -4.240 12.706 15.214 1.00 75.44 100 VAL A CA 1
ATOM 779 C C . VAL A 1 100 ? -3.290 13.897 15.140 1.00 75.44 100 VAL A C 1
ATOM 781 O O . VAL A 1 100 ? -2.578 14.077 14.152 1.00 75.44 100 VAL A O 1
ATOM 784 N N . THR A 1 101 ? -3.293 14.733 16.173 1.00 76.69 101 THR A N 1
ATOM 785 C CA . THR A 1 101 ? -2.402 15.887 16.315 1.00 76.69 101 THR A CA 1
ATOM 786 C C . THR A 1 101 ? -1.388 15.626 17.422 1.00 76.69 101 THR A C 1
ATOM 788 O O . THR A 1 101 ? -1.559 14.729 18.246 1.00 76.69 101 THR A O 1
ATOM 791 N N . GLU A 1 102 ? -0.338 16.444 17.498 1.00 71.38 102 GLU A N 1
ATOM 792 C CA . GLU A 1 102 ? 0.638 16.362 18.596 1.00 71.38 102 GLU A CA 1
ATOM 793 C C . GLU A 1 102 ? -0.015 16.524 19.978 1.00 71.38 102 GLU A C 1
ATOM 795 O O . GLU A 1 102 ? 0.470 15.968 20.957 1.00 71.38 102 GLU A O 1
ATOM 800 N N . SER A 1 103 ? -1.140 17.244 20.058 1.00 72.62 103 SER A N 1
ATOM 801 C CA . SER A 1 103 ? -1.897 17.412 21.298 1.00 72.62 103 SER A CA 1
ATOM 802 C C . SER A 1 103 ? -2.803 16.224 21.629 1.00 72.62 103 SER A C 1
ATOM 804 O O . SER A 1 103 ? -3.088 16.009 22.803 1.00 72.62 103 SER A O 1
ATOM 806 N N . THR A 1 104 ? -3.287 15.470 20.632 1.00 71.06 104 THR A N 1
ATOM 807 C CA . THR A 1 104 ? -4.132 14.279 20.860 1.00 71.06 104 THR A CA 1
ATOM 808 C C . THR A 1 104 ? -3.321 12.985 20.941 1.00 71.06 104 THR A C 1
ATOM 810 O O . THR A 1 104 ? -3.807 11.982 21.459 1.00 71.06 104 THR A O 1
ATOM 813 N N . ALA A 1 105 ? -2.060 13.005 20.505 1.00 69.94 105 ALA A N 1
ATOM 814 C CA . ALA A 1 105 ? -1.125 11.900 20.641 1.00 69.94 105 ALA A CA 1
ATOM 815 C C . ALA A 1 105 ? -0.613 11.792 22.091 1.00 69.94 105 ALA A C 1
ATOM 817 O O . ALA A 1 105 ? 0.404 12.379 22.459 1.00 69.94 105 ALA A O 1
ATOM 818 N N . THR A 1 106 ? -1.301 11.020 22.937 1.00 63.00 106 THR A N 1
ATOM 819 C CA . THR A 1 106 ? -0.882 10.751 24.324 1.00 63.00 106 THR A CA 1
ATOM 820 C C . THR A 1 106 ? 0.540 10.179 24.372 1.00 63.00 106 THR A C 1
ATOM 822 O O . THR A 1 106 ? 0.764 9.007 24.071 1.00 63.00 106 THR A O 1
ATOM 825 N N . GLY A 1 107 ? 1.520 11.018 24.724 1.00 59.09 107 GLY A N 1
ATOM 826 C CA . GLY A 1 107 ? 2.917 10.628 24.965 1.00 59.09 107 GLY A CA 1
ATOM 827 C C . GLY A 1 107 ? 3.729 10.212 23.732 1.00 59.09 107 GLY A C 1
ATOM 828 O O . GLY A 1 107 ? 4.892 9.839 23.873 1.00 59.09 107 GLY A O 1
ATOM 829 N N . SER A 1 108 ? 3.160 10.288 22.528 1.00 54.41 108 SER A N 1
ATOM 830 C CA . SER A 1 108 ? 3.823 9.833 21.305 1.00 54.41 108 SER A CA 1
ATOM 831 C C . SER A 1 108 ? 4.394 11.034 20.555 1.00 54.41 108 SER A C 1
ATOM 833 O O . SER A 1 108 ? 3.671 11.742 19.860 1.00 54.41 108 SER A O 1
ATOM 835 N N . LYS A 1 109 ? 5.714 11.263 20.662 1.00 52.38 109 LYS A N 1
ATOM 836 C CA . LYS A 1 109 ? 6.439 12.036 19.633 1.00 52.38 109 LYS A CA 1
ATOM 837 C C . LYS A 1 109 ? 6.055 11.447 18.276 1.00 52.38 109 LYS A C 1
ATOM 839 O O . LYS A 1 109 ? 5.882 10.234 18.219 1.00 52.38 109 LYS A O 1
ATOM 844 N N . LYS A 1 110 ? 5.923 12.277 17.233 1.00 56.00 110 LYS A N 1
ATOM 845 C CA . LYS A 1 110 ? 5.618 11.902 15.839 1.00 56.00 110 LYS A CA 1
ATOM 846 C C . LYS A 1 110 ? 6.557 10.782 15.363 1.00 56.00 110 LYS A C 1
ATOM 848 O O . LYS A 1 110 ? 7.564 11.040 14.714 1.00 56.00 110 LYS A O 1
ATOM 853 N N . LEU A 1 111 ? 6.280 9.546 15.766 1.00 52.12 111 LEU A N 1
ATOM 854 C CA . LEU A 1 111 ? 6.993 8.370 15.320 1.00 52.12 111 LEU A CA 1
ATOM 855 C C . LEU A 1 111 ? 6.536 8.211 13.879 1.00 52.12 111 LEU A C 1
ATOM 857 O O . LEU A 1 111 ? 5.325 8.105 13.650 1.00 52.12 111 LEU A O 1
ATOM 861 N N . PRO A 1 112 ? 7.453 8.283 12.903 1.00 58.62 112 PRO A N 1
ATOM 862 C CA . PRO A 1 112 ? 7.068 8.009 11.537 1.00 58.62 112 PRO A CA 1
ATOM 863 C C . PRO A 1 112 ? 6.442 6.616 11.538 1.00 58.62 112 PRO A C 1
ATOM 865 O O . PRO A 1 112 ? 7.022 5.673 12.075 1.00 58.62 112 PRO A O 1
ATOM 868 N N . LEU A 1 113 ? 5.246 6.487 10.961 1.00 67.81 113 LEU A N 1
ATOM 869 C CA . LEU A 1 113 ? 4.493 5.231 10.828 1.00 67.81 113 LEU A CA 1
ATOM 870 C C . LEU A 1 113 ? 5.225 4.231 9.901 1.00 67.81 113 LEU A C 1
ATOM 872 O O . LEU A 1 113 ? 4.590 3.418 9.251 1.00 67.81 113 LEU A O 1
ATOM 876 N N . ALA A 1 114 ? 6.544 4.360 9.733 1.00 85.38 114 ALA A N 1
ATOM 877 C CA . ALA A 1 114 ? 7.395 3.792 8.693 1.00 85.38 114 ALA A CA 1
ATOM 878 C C . ALA A 1 114 ? 6.955 4.084 7.245 1.00 85.38 114 ALA A C 1
ATOM 880 O O . ALA A 1 114 ? 7.771 3.938 6.351 1.00 85.38 114 ALA A O 1
ATOM 881 N N . VAL A 1 115 ? 5.725 4.553 6.993 1.00 90.75 115 VAL A N 1
ATOM 882 C CA . VAL A 1 115 ? 5.183 4.816 5.650 1.00 90.75 115 VAL A CA 1
ATOM 883 C C . VAL A 1 115 ? 6.102 5.724 4.840 1.00 90.75 115 VAL A C 1
ATOM 885 O O . VAL A 1 115 ? 6.445 5.381 3.715 1.00 90.75 115 VAL A O 1
ATOM 888 N N . ASP A 1 116 ? 6.539 6.850 5.407 1.00 89.50 116 ASP A N 1
ATOM 889 C CA . ASP A 1 116 ? 7.442 7.759 4.696 1.00 89.50 116 ASP A CA 1
ATOM 890 C C . ASP A 1 116 ? 8.784 7.088 4.380 1.00 89.50 116 ASP A C 1
ATOM 892 O O . ASP A 1 116 ? 9.253 7.193 3.253 1.00 89.50 116 ASP A O 1
ATOM 896 N N . GLU A 1 117 ? 9.359 6.346 5.329 1.00 90.88 117 GLU A N 1
ATOM 897 C CA . GLU A 1 117 ? 10.632 5.631 5.152 1.00 90.88 117 GLU A CA 1
ATOM 898 C C . GLU A 1 117 ? 10.530 4.518 4.100 1.00 90.88 117 GLU A C 1
ATOM 900 O O . GLU A 1 117 ? 11.438 4.343 3.291 1.00 90.88 117 GLU A O 1
ATOM 905 N N . LEU A 1 118 ? 9.401 3.805 4.066 1.00 93.19 118 LEU A N 1
ATOM 906 C CA . LEU A 1 118 ? 9.121 2.759 3.084 1.00 93.19 118 LEU A CA 1
ATOM 907 C C . LEU A 1 118 ? 8.899 3.337 1.686 1.00 93.19 118 LEU A C 1
ATOM 909 O O . LEU A 1 118 ? 9.298 2.722 0.706 1.00 93.19 118 LEU A O 1
ATOM 913 N N . LEU A 1 119 ? 8.263 4.507 1.570 1.00 93.62 119 LEU A N 1
ATOM 914 C CA . LEU A 1 119 ? 7.917 5.104 0.277 1.00 93.62 119 LEU A CA 1
ATOM 915 C C . LEU A 1 119 ? 9.003 6.020 -0.291 1.00 93.62 119 LEU A C 1
ATOM 917 O O . LEU A 1 119 ? 9.024 6.255 -1.500 1.00 93.62 119 LEU A O 1
ATOM 921 N N . ASN A 1 120 ? 9.898 6.550 0.545 1.00 92.44 120 ASN A N 1
ATOM 922 C CA . ASN A 1 120 ? 10.940 7.483 0.119 1.00 92.44 120 ASN A CA 1
ATOM 923 C C . ASN A 1 120 ? 11.829 6.937 -1.021 1.00 92.44 120 ASN A C 1
ATOM 925 O O . ASN A 1 120 ? 12.044 7.678 -1.983 1.00 92.44 120 ASN A O 1
ATOM 929 N N . PRO A 1 121 ? 12.270 5.659 -1.009 1.00 92.75 121 PRO A N 1
ATOM 930 C CA . PRO A 1 121 ? 13.061 5.085 -2.103 1.00 92.75 121 PRO A CA 1
ATOM 931 C C . PRO A 1 121 ? 12.329 5.045 -3.451 1.00 92.75 121 PRO A C 1
ATOM 933 O O . PRO A 1 121 ? 12.963 5.051 -4.502 1.00 92.75 121 PRO A O 1
ATOM 936 N N . TYR A 1 122 ? 10.996 5.032 -3.433 1.00 93.00 122 TYR A N 1
ATOM 937 C CA . TYR A 1 122 ? 10.167 4.882 -4.628 1.00 93.00 122 TYR A CA 1
ATOM 938 C C . TYR A 1 122 ? 9.783 6.217 -5.285 1.00 93.00 122 TYR A C 1
ATOM 940 O O . TYR A 1 122 ? 9.120 6.217 -6.331 1.00 93.00 122 TYR A O 1
ATOM 948 N N . ARG A 1 123 ? 10.190 7.355 -4.700 1.00 92.56 123 ARG A N 1
ATOM 949 C CA . ARG A 1 123 ? 9.872 8.695 -5.211 1.00 92.56 123 ARG A CA 1
ATOM 950 C C . ARG A 1 123 ? 10.461 8.922 -6.602 1.00 92.56 123 ARG A C 1
ATOM 952 O O . ARG A 1 123 ? 11.649 8.730 -6.845 1.00 92.56 123 ARG A O 1
ATOM 959 N N . TRP A 1 124 ? 9.606 9.368 -7.512 1.00 90.12 124 TRP A N 1
ATOM 960 C CA . TRP A 1 124 ? 9.948 9.750 -8.871 1.00 90.12 124 TRP A CA 1
ATOM 961 C C . TRP A 1 124 ? 10.057 11.264 -8.969 1.00 90.12 124 TRP A C 1
ATOM 963 O O . TRP A 1 124 ? 9.082 11.987 -8.767 1.00 90.12 124 TRP A O 1
ATOM 973 N N . PHE A 1 125 ? 11.249 11.738 -9.312 1.00 86.75 125 PHE A N 1
ATOM 974 C CA . PHE A 1 125 ? 11.500 13.145 -9.579 1.00 86.75 125 PHE A CA 1
ATOM 975 C C . PHE A 1 125 ? 11.525 13.346 -11.094 1.00 86.75 125 PHE A C 1
ATOM 977 O O . PHE A 1 125 ? 12.410 12.828 -11.772 1.00 86.75 125 PHE A O 1
ATOM 984 N N . SER A 1 126 ? 10.547 14.075 -11.630 1.00 75.69 126 SER A N 1
ATOM 985 C CA . SER A 1 126 ? 10.636 14.618 -12.987 1.00 75.69 126 SER A CA 1
ATOM 986 C C . SER A 1 126 ? 11.368 15.958 -12.929 1.00 75.69 126 SER A C 1
ATOM 988 O O . SER A 1 126 ? 10.987 16.813 -12.126 1.00 75.69 126 SER A O 1
ATOM 990 N N . LEU A 1 127 ? 12.408 16.113 -13.749 1.00 59.81 127 LEU A N 1
ATOM 991 C CA . LEU A 1 127 ? 13.112 17.383 -13.957 1.00 59.81 127 LEU A CA 1
ATOM 992 C C . LEU A 1 127 ? 12.293 18.345 -14.824 1.00 59.81 127 LEU A C 1
ATOM 994 O O . LEU A 1 127 ? 11.568 17.852 -15.718 1.00 59.81 127 LEU A O 1
#

Sequence (127 aa):
MLTLEQIKAHCHLELDETEEDRLLLAYGRAAWRLVETSTGRRLFQVVLPEGAPVNAGADEVYLRGLLPPGAPENALPVTEDVSLAMLLLVAHWHRNREAVTESTATGSKKLPLAVDELLNPYRWFSL

Foldseek 3Di:
DDDLVNLCVLLVHDPPDCPCSVVLVVLLVVLQVVLCVVQVADEDEFDADPPHDPQCLQDFVNQVVRDDPPHDPRYGYCHPLSVVLSSLSSSVCVVDVDDDDPVNPDVDDPDPSCNCVSSVVSHDDDD

Radius of gyration: 16.07 Å; chains: 1; bounding box: 34×38×48 Å